Protein AF-A0A0G9HEI6-F1 (afdb_monomer)

Nearest PDB structures (foldseek):
  4hqa-assembly1_A  TM=7.075E-01  e=3.453E-04  Homo sapiens
  5dkl-assembly1_A  TM=7.043E-01  e=6.376E-03  Phaeodactylum tricornutum
  3ulf-assembly4_C  TM=7.714E-01  e=9.670E-03  Vaucheria frigida
  3luq-assembly1_B  TM=5.933E-01  e=3.517E-03  Geobacter sulfurreducens PCA
  1p97-assembly1_A  TM=5.521E-01  e=1.177E-01  Homo sapiens

Radius of gyration: 14.61 Å; Cα contacts (8 Å, |Δi|>4): 247; chains: 1; bounding box: 34×30×51 Å

Structure (mmCIF, N/CA/C/O backbone):
data_AF-A0A0G9HEI6-F1
#
_entry.id   AF-A0A0G9HEI6-F1
#
loop_
_atom_site.group_PDB
_atom_site.id
_atom_site.type_symbol
_atom_site.label_atom_id
_atom_site.label_alt_id
_atom_site.label_comp_id
_atom_site.label_asym_id
_atom_site.label_entity_id
_atom_site.label_seq_id
_atom_site.pdbx_PDB_ins_code
_atom_site.Cartn_x
_atom_site.Cartn_y
_atom_site.Cartn_z
_atom_site.occupancy
_atom_site.B_iso_or_equiv
_atom_site.auth_seq_id
_atom_site.auth_comp_id
_atom_site.auth_asym_id
_atom_site.auth_atom_id
_atom_site.pdbx_PDB_model_num
ATOM 1 N N . MET A 1 1 ? 3.758 5.191 -4.081 1.00 93.81 1 MET A N 1
ATOM 2 C CA . MET A 1 1 ? 4.437 4.494 -5.193 1.00 93.81 1 MET A CA 1
ATOM 3 C C . MET A 1 1 ? 5.784 4.012 -4.701 1.00 93.81 1 MET A C 1
ATOM 5 O O . MET A 1 1 ? 6.454 4.741 -3.970 1.00 93.81 1 MET A O 1
ATOM 9 N N . ALA A 1 2 ? 6.165 2.811 -5.111 1.00 96.75 2 ALA A N 1
ATOM 10 C CA . ALA A 1 2 ? 7.458 2.222 -4.812 1.00 96.75 2 ALA A CA 1
ATOM 11 C C . ALA A 1 2 ? 8.112 1.651 -6.078 1.00 96.75 2 ALA A C 1
ATOM 13 O O . ALA A 1 2 ? 7.426 1.401 -7.073 1.00 96.75 2 ALA A O 1
ATOM 14 N N . ASP A 1 3 ? 9.436 1.517 -6.042 1.00 97.25 3 ASP A N 1
ATOM 15 C CA . ASP A 1 3 ? 10.227 0.898 -7.107 1.00 97.25 3 ASP A CA 1
ATOM 16 C C . ASP A 1 3 ? 10.135 -0.639 -7.081 1.00 97.25 3 ASP A C 1
ATOM 18 O O . ASP A 1 3 ? 9.371 -1.227 -6.309 1.00 97.25 3 ASP A O 1
ATOM 22 N N . ILE A 1 4 ? 10.889 -1.294 -7.967 1.00 96.50 4 ILE A N 1
ATOM 23 C CA . ILE A 1 4 ? 10.888 -2.753 -8.123 1.00 96.50 4 ILE A CA 1
ATOM 24 C C . ILE A 1 4 ? 11.437 -3.502 -6.901 1.00 96.50 4 ILE A C 1
ATOM 26 O O . ILE A 1 4 ? 11.056 -4.646 -6.675 1.00 96.50 4 ILE A O 1
ATOM 30 N N . ASP A 1 5 ? 12.274 -2.855 -6.091 1.00 95.44 5 ASP A N 1
ATOM 31 C CA . ASP A 1 5 ? 12.797 -3.404 -4.838 1.00 95.44 5 ASP A CA 1
ATOM 32 C C . ASP A 1 5 ? 11.834 -3.151 -3.663 1.00 95.44 5 ASP A C 1
ATOM 34 O O . ASP A 1 5 ? 12.127 -3.479 -2.511 1.00 95.44 5 ASP A O 1
ATOM 38 N N . GLY A 1 6 ? 10.671 -2.549 -3.930 1.00 94.50 6 GLY A N 1
ATOM 39 C CA . GLY A 1 6 ? 9.683 -2.236 -2.910 1.00 94.50 6 GLY A CA 1
ATOM 40 C C . GLY A 1 6 ? 10.038 -1.009 -2.077 1.00 94.50 6 GLY A C 1
ATOM 41 O O . GLY A 1 6 ? 9.480 -0.834 -0.993 1.00 94.50 6 GLY A O 1
ATOM 42 N N . ARG A 1 7 ? 10.945 -0.140 -2.537 1.00 95.75 7 ARG A N 1
ATOM 43 C CA . ARG A 1 7 ? 11.275 1.092 -1.813 1.00 95.75 7 ARG A CA 1
ATOM 44 C C . ARG A 1 7 ? 10.336 2.211 -2.204 1.00 95.75 7 ARG A C 1
ATOM 46 O O . ARG A 1 7 ? 10.150 2.493 -3.386 1.00 95.75 7 ARG A O 1
ATOM 53 N N . ILE A 1 8 ? 9.760 2.893 -1.217 1.00 94.88 8 ILE A N 1
ATOM 54 C CA . ILE A 1 8 ? 8.883 4.037 -1.483 1.00 94.88 8 ILE A CA 1
ATOM 55 C C . ILE A 1 8 ? 9.701 5.153 -2.136 1.00 94.88 8 ILE A C 1
ATOM 57 O O . ILE A 1 8 ? 10.557 5.753 -1.493 1.00 94.88 8 ILE A O 1
ATOM 61 N N . VAL A 1 9 ? 9.403 5.468 -3.394 1.00 96.25 9 VAL A N 1
ATOM 62 C CA . VAL A 1 9 ? 10.054 6.561 -4.138 1.00 96.25 9 VAL A CA 1
ATOM 63 C C . VAL A 1 9 ? 9.197 7.820 -4.195 1.00 96.25 9 VAL A C 1
ATOM 65 O O . VAL A 1 9 ? 9.709 8.911 -4.426 1.00 96.25 9 VAL A O 1
ATOM 68 N N . PHE A 1 10 ? 7.887 7.687 -3.973 1.00 94.25 10 PHE A N 1
ATOM 69 C CA . PHE A 1 10 ? 6.966 8.814 -4.031 1.00 94.25 10 PHE A CA 1
ATOM 70 C C . PHE A 1 10 ? 5.720 8.592 -3.174 1.00 94.25 10 PHE A C 1
ATOM 72 O O . PHE A 1 10 ? 5.069 7.542 -3.239 1.00 94.25 10 PHE A O 1
ATOM 79 N N . ALA A 1 11 ? 5.340 9.636 -2.442 1.00 93.12 11 ALA A N 1
ATOM 80 C CA . ALA A 1 11 ? 4.073 9.756 -1.739 1.00 93.12 11 ALA A CA 1
ATOM 81 C C . ALA A 1 11 ? 3.573 11.198 -1.865 1.00 93.12 11 ALA A C 1
ATOM 83 O O . ALA A 1 11 ? 4.319 12.146 -1.619 1.00 93.12 11 ALA A O 1
ATOM 84 N N . ASN A 1 12 ? 2.311 11.373 -2.255 1.00 92.25 12 ASN A N 1
ATOM 85 C CA . ASN A 1 12 ? 1.710 12.700 -2.327 1.00 92.25 12 ASN A CA 1
ATOM 86 C C . ASN A 1 12 ? 1.325 13.214 -0.924 1.00 92.25 12 ASN A C 1
ATOM 88 O O . ASN A 1 12 ? 1.336 12.481 0.068 1.00 92.25 12 ASN A O 1
ATOM 92 N N . ALA A 1 13 ? 0.946 14.493 -0.837 1.00 89.94 13 ALA A N 1
ATOM 93 C CA . ALA A 1 13 ? 0.534 15.108 0.426 1.00 89.94 13 ALA A CA 1
ATOM 94 C C . ALA A 1 13 ? -0.655 14.380 1.079 1.00 89.94 13 ALA A C 1
ATOM 96 O O . ALA A 1 13 ? -0.697 14.230 2.298 1.00 89.94 13 ALA A O 1
ATOM 97 N N . ARG A 1 14 ? -1.600 13.872 0.274 1.00 89.31 14 ARG A N 1
ATOM 98 C CA . ARG A 1 14 ? -2.776 13.159 0.785 1.00 89.31 14 ARG A CA 1
ATOM 99 C C . ARG A 1 14 ? -2.400 11.845 1.469 1.00 89.31 14 ARG A C 1
ATOM 101 O O . ARG A 1 14 ? -2.901 11.589 2.556 1.00 89.31 14 ARG A O 1
ATOM 108 N N . ALA A 1 15 ? -1.491 11.061 0.892 1.00 88.06 15 ALA A N 1
ATOM 109 C CA . ALA A 1 15 ? -1.008 9.822 1.496 1.00 88.06 15 ALA A CA 1
ATOM 110 C C . ALA A 1 15 ? -0.345 10.074 2.857 1.00 88.06 15 ALA A C 1
ATOM 112 O O . ALA A 1 15 ? -0.602 9.336 3.801 1.00 88.06 15 ALA A O 1
ATOM 113 N N . ASN A 1 16 ? 0.433 11.154 2.996 1.00 86.31 16 ASN A N 1
ATOM 114 C CA . ASN A 1 16 ? 1.018 11.534 4.287 1.00 86.31 16 ASN A CA 1
ATOM 115 C C . ASN A 1 16 ? -0.043 11.855 5.342 1.00 86.31 16 ASN A C 1
ATOM 117 O O . ASN A 1 16 ? 0.064 11.394 6.472 1.00 86.31 16 ASN A O 1
ATOM 121 N N . VAL A 1 17 ? -1.095 12.589 4.970 1.00 85.44 17 VAL A N 1
ATOM 122 C CA . VAL A 1 17 ? -2.212 12.869 5.882 1.00 85.44 17 VAL A CA 1
ATOM 123 C C . VAL A 1 17 ? -2.910 11.570 6.289 1.00 85.44 17 VAL A C 1
ATOM 125 O O . VAL A 1 17 ? -3.172 11.361 7.471 1.00 85.44 17 VAL A O 1
ATOM 128 N N . LEU A 1 18 ? -3.188 10.672 5.338 1.00 84.75 18 LEU A N 1
ATOM 129 C CA . LEU A 1 18 ? -3.917 9.423 5.590 1.00 84.75 18 LEU A CA 1
ATOM 130 C C . LEU A 1 18 ? -3.115 8.389 6.387 1.00 84.75 18 LEU A C 1
ATOM 132 O O . LEU A 1 18 ? -3.689 7.706 7.224 1.00 84.75 18 LEU A O 1
ATOM 136 N 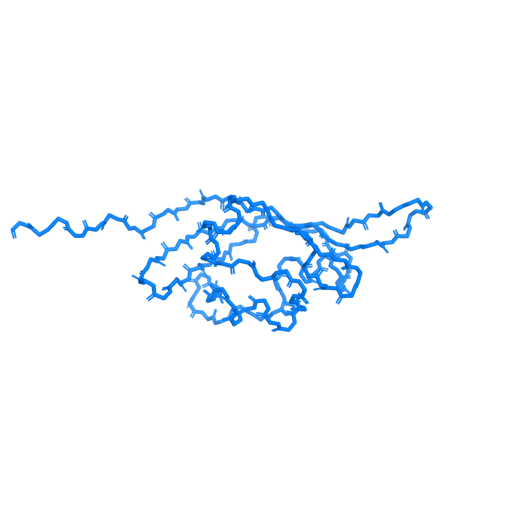N . LEU A 1 19 ? -1.805 8.312 6.174 1.00 83.56 19 LEU A N 1
ATOM 137 C CA . LEU A 1 19 ? -0.927 7.315 6.793 1.00 83.56 19 LEU A CA 1
ATOM 138 C C . LEU A 1 19 ? -0.093 7.884 7.957 1.00 83.56 19 LEU A C 1
ATOM 140 O O . LEU A 1 19 ? 0.786 7.206 8.487 1.00 83.56 19 LEU A O 1
ATOM 144 N N . GLY A 1 20 ? -0.331 9.145 8.337 1.00 79.19 20 GLY A N 1
ATOM 145 C CA . GLY A 1 20 ? 0.357 9.863 9.416 1.00 79.19 20 GLY A CA 1
ATOM 146 C C . GLY A 1 20 ? 1.745 10.386 9.033 1.00 79.19 20 GLY A C 1
ATOM 147 O O . GLY A 1 20 ? 2.071 11.530 9.335 1.00 79.19 20 GLY A O 1
ATOM 148 N N . CYS A 1 21 ? 2.561 9.576 8.357 1.00 78.81 21 CYS A N 1
ATOM 149 C CA . CYS A 1 21 ? 3.851 9.976 7.791 1.00 78.81 21 CYS A CA 1
ATOM 150 C C . CYS A 1 21 ? 4.389 8.863 6.889 1.00 78.81 21 CYS A C 1
ATOM 152 O O . CYS A 1 21 ? 4.641 7.763 7.375 1.00 78.81 21 CYS A O 1
ATOM 154 N N . VAL A 1 22 ? 4.609 9.137 5.600 1.00 85.06 22 VAL A N 1
ATO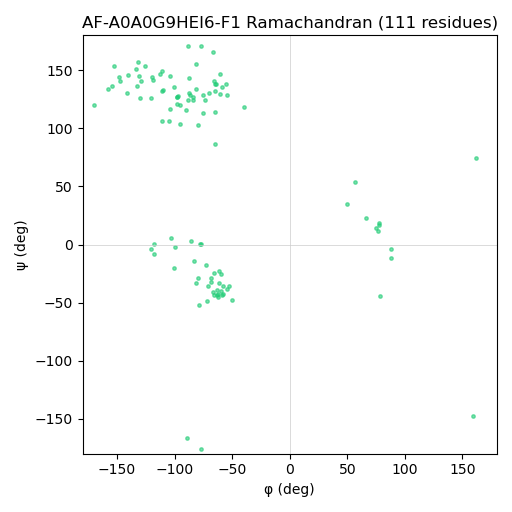M 155 C CA . VAL A 1 22 ? 5.243 8.200 4.664 1.00 85.06 22 VAL A CA 1
ATOM 156 C C . VAL A 1 22 ? 6.734 8.483 4.560 1.00 85.06 22 VAL A C 1
ATOM 158 O O . VAL A 1 22 ? 7.152 9.561 4.141 1.00 85.06 22 VAL A O 1
ATOM 161 N N . ARG A 1 23 ? 7.553 7.489 4.910 1.00 87.38 23 ARG A N 1
ATOM 162 C CA . ARG A 1 23 ? 9.011 7.584 4.812 1.00 87.38 23 ARG A CA 1
ATOM 163 C C . ARG A 1 23 ? 9.481 7.109 3.439 1.00 87.38 23 ARG A C 1
ATOM 165 O O . ARG A 1 23 ? 9.332 5.945 3.081 1.00 87.38 23 ARG A O 1
ATOM 172 N N . ILE A 1 24 ? 10.064 8.032 2.680 1.00 92.06 24 ILE A N 1
ATOM 173 C CA . ILE A 1 24 ? 10.721 7.732 1.405 1.00 92.06 24 ILE A CA 1
ATOM 174 C C . ILE A 1 24 ? 11.947 6.846 1.663 1.00 92.06 24 ILE A C 1
ATOM 176 O O . ILE A 1 24 ? 12.690 7.069 2.618 1.00 92.06 24 ILE A O 1
ATOM 180 N N . GLY A 1 25 ? 12.144 5.840 0.814 1.00 90.94 25 GLY A N 1
ATOM 181 C CA . GLY A 1 25 ? 13.219 4.853 0.906 1.00 90.94 25 GLY A CA 1
ATOM 182 C C . GLY A 1 25 ? 12.897 3.621 1.756 1.00 90.94 25 GLY A C 1
ATOM 183 O O . GLY A 1 25 ? 13.644 2.649 1.676 1.00 90.94 25 GLY A O 1
ATOM 184 N N . SER A 1 26 ? 11.799 3.625 2.520 1.00 88.69 26 SER A N 1
ATOM 185 C CA . SER A 1 26 ? 11.366 2.454 3.292 1.00 88.69 26 SER A CA 1
ATOM 186 C C . SER A 1 26 ? 10.986 1.287 2.388 1.00 88.69 26 SER A C 1
ATOM 188 O O . SER A 1 26 ? 10.328 1.494 1.363 1.00 88.69 26 SER A O 1
ATOM 190 N N . GLY A 1 27 ? 11.394 0.079 2.780 1.00 90.75 27 GLY A N 1
ATOM 191 C CA . GLY A 1 27 ? 11.108 -1.158 2.058 1.00 90.75 27 GLY A CA 1
ATOM 192 C C . GLY A 1 27 ? 9.790 -1.798 2.483 1.00 90.75 27 GLY A C 1
ATOM 193 O O . GLY A 1 27 ? 9.186 -1.402 3.481 1.00 90.75 27 GLY A O 1
ATOM 194 N N . VAL A 1 28 ? 9.368 -2.823 1.738 1.00 87.62 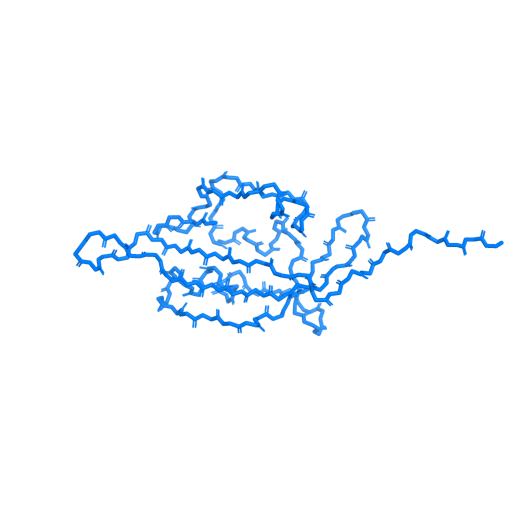28 VAL A N 1
ATOM 195 C CA . VAL A 1 28 ? 8.120 -3.565 1.991 1.00 87.62 28 VAL A CA 1
ATOM 196 C C . VAL A 1 28 ? 8.000 -4.072 3.424 1.00 87.62 28 VAL A C 1
ATOM 198 O O . VAL A 1 28 ? 6.904 -4.041 3.96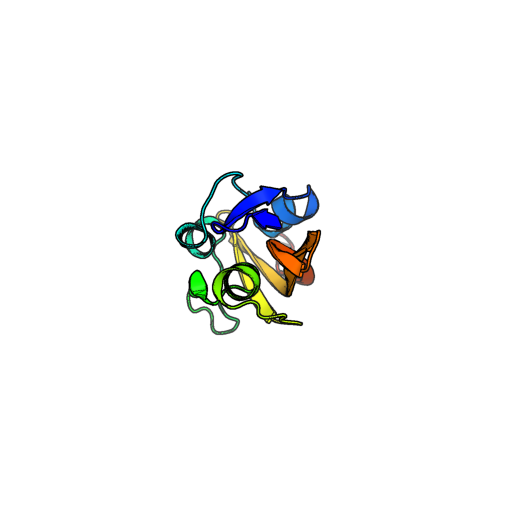4 1.00 87.62 28 VAL A O 1
ATOM 201 N N . GLU A 1 29 ? 9.090 -4.490 4.068 1.00 85.06 29 GLU A N 1
ATOM 202 C CA . GLU A 1 29 ? 9.066 -5.026 5.437 1.00 85.06 29 GLU A CA 1
ATOM 203 C C . GLU A 1 29 ? 8.558 -3.998 6.465 1.00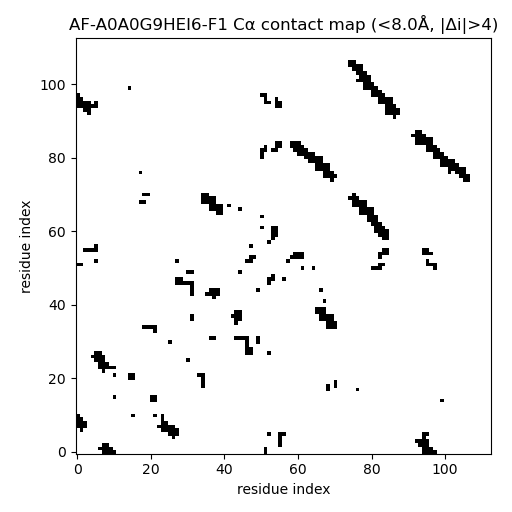 85.06 29 GLU A C 1
ATOM 205 O O . GLU A 1 29 ? 7.828 -4.356 7.392 1.00 85.06 29 GLU A O 1
ATOM 210 N N . ASP A 1 30 ? 8.842 -2.712 6.244 1.00 83.06 30 ASP A N 1
ATOM 211 C CA . ASP A 1 30 ? 8.515 -1.624 7.167 1.00 83.06 30 ASP A CA 1
ATOM 212 C C . ASP A 1 30 ? 7.071 -1.108 7.042 1.00 83.06 30 ASP A C 1
ATOM 214 O O . ASP A 1 30 ? 6.594 -0.388 7.923 1.00 83.06 30 ASP A O 1
ATOM 218 N N . TYR A 1 31 ? 6.354 -1.455 5.966 1.00 81.75 31 TYR A N 1
ATOM 219 C CA . TYR A 1 31 ? 5.075 -0.821 5.621 1.00 81.75 31 TYR A CA 1
ATOM 220 C C . TYR A 1 31 ? 4.011 -0.936 6.725 1.00 81.75 31 TYR A C 1
ATOM 222 O O . TYR A 1 31 ? 3.312 0.038 7.005 1.00 81.75 31 TYR A O 1
ATOM 230 N N . SER A 1 32 ? 3.880 -2.103 7.364 1.00 72.88 32 SER A N 1
ATOM 231 C CA . SER A 1 32 ? 2.857 -2.334 8.394 1.00 72.88 32 SER A CA 1
ATOM 232 C C . SER A 1 32 ? 3.157 -1.592 9.701 1.00 72.88 32 SER A C 1
ATOM 234 O O . SER A 1 32 ? 2.311 -0.861 10.224 1.00 72.88 32 SER A O 1
ATOM 236 N N . CYS A 1 33 ? 4.392 -1.718 10.195 1.00 64.38 33 CYS A N 1
ATOM 237 C CA . CYS A 1 33 ? 4.823 -1.115 11.456 1.00 64.38 33 CYS A CA 1
ATOM 238 C C . CYS A 1 33 ? 4.889 0.413 11.387 1.00 64.38 33 CYS A C 1
ATOM 240 O O . CYS A 1 33 ? 4.628 1.080 12.384 1.00 64.38 33 CYS A O 1
ATOM 242 N N . MET A 1 34 ? 5.216 0.980 10.222 1.00 65.25 34 MET A N 1
ATOM 243 C CA . MET A 1 34 ? 5.327 2.430 10.063 1.00 65.25 34 MET A CA 1
ATOM 244 C C . MET A 1 34 ? 3.994 3.173 10.164 1.00 65.25 34 MET A C 1
ATOM 246 O O . MET A 1 34 ? 3.990 4.339 10.557 1.00 65.25 34 MET A O 1
ATOM 250 N N . HIS A 1 35 ? 2.884 2.533 9.795 1.00 61.62 35 HIS A N 1
ATOM 251 C CA . HIS A 1 35 ? 1.598 3.219 9.637 1.00 61.62 35 HIS A CA 1
ATOM 252 C C . HIS A 1 35 ? 0.506 2.720 10.584 1.00 61.62 35 HIS A C 1
ATOM 254 O O . HIS A 1 35 ? -0.611 3.225 10.518 1.00 61.62 35 HIS A O 1
ATOM 260 N N . GLY A 1 36 ? 0.801 1.745 11.451 1.00 80.31 36 GLY A N 1
ATOM 261 C CA . GLY A 1 36 ? -0.217 1.140 12.308 1.00 80.31 36 GLY A CA 1
ATOM 262 C C . GLY A 1 36 ? -1.362 0.583 11.465 1.00 80.31 36 GLY A C 1
ATOM 263 O O . GLY A 1 36 ? -2.507 0.992 11.648 1.00 80.31 36 GLY A O 1
ATOM 264 N N . LEU A 1 37 ? -1.031 -0.274 10.493 1.00 84.81 37 LEU A N 1
ATOM 265 C CA . LEU A 1 37 ? -1.998 -0.855 9.561 1.00 84.81 37 LEU A CA 1
ATOM 266 C C . LEU A 1 37 ? -2.583 -2.133 10.143 1.00 84.81 37 LEU A C 1
ATOM 268 O O . LEU A 1 37 ? -1.860 -3.082 10.455 1.00 84.81 37 LEU A O 1
ATOM 272 N N . PHE A 1 38 ? -3.902 -2.170 10.235 1.00 87.50 38 PHE A N 1
ATOM 273 C CA . PHE A 1 38 ? -4.652 -3.299 10.753 1.00 87.50 38 PHE A CA 1
ATOM 274 C C . PHE A 1 38 ? -5.702 -3.749 9.738 1.00 87.50 38 PHE A C 1
ATOM 276 O O . PHE A 1 38 ? -6.171 -2.977 8.901 1.00 87.50 38 PHE A O 1
ATOM 283 N N . THR A 1 39 ? -6.066 -5.023 9.801 1.00 86.94 39 THR A N 1
ATOM 284 C CA . THR A 1 39 ? -7.276 -5.535 9.157 1.00 86.94 39 THR A CA 1
ATOM 285 C C . THR A 1 39 ? -8.515 -4.945 9.841 1.00 86.94 39 THR A C 1
ATOM 287 O O . THR A 1 39 ? -8.422 -4.438 10.959 1.00 86.94 39 THR A O 1
ATOM 290 N N . GLU A 1 40 ? -9.693 -5.063 9.224 1.00 82.38 40 GLU A N 1
ATOM 291 C CA . GLU A 1 40 ? -10.963 -4.637 9.848 1.00 82.38 40 GLU A CA 1
ATOM 292 C C . GLU A 1 40 ? -11.265 -5.381 11.168 1.00 82.38 40 GLU A C 1
ATOM 294 O O . GLU A 1 40 ? -11.913 -4.835 12.054 1.00 82.38 40 GLU A O 1
ATOM 299 N N . ASP A 1 41 ? -10.730 -6.595 11.349 1.00 84.69 41 ASP A N 1
ATOM 300 C CA . ASP A 1 41 ? -10.798 -7.337 12.621 1.00 84.69 41 ASP A CA 1
ATOM 301 C C . ASP A 1 41 ? -9.799 -6.829 13.685 1.00 84.69 41 ASP A C 1
ATOM 303 O O . ASP A 1 41 ? -9.678 -7.413 14.763 1.00 84.69 41 ASP A O 1
ATOM 307 N N . GLY A 1 42 ? -9.005 -5.799 13.381 1.00 83.94 42 GLY A N 1
ATOM 308 C CA . GLY A 1 42 ? -8.022 -5.219 14.296 1.00 83.94 42 GLY A CA 1
ATOM 309 C C . GLY A 1 42 ? -6.723 -6.015 14.450 1.00 83.94 42 GLY A C 1
ATOM 310 O O . GLY A 1 42 ? -5.980 -5.779 15.405 1.00 83.94 42 GLY A O 1
ATOM 311 N N . ARG A 1 43 ? -6.419 -6.949 13.538 1.00 87.31 43 ARG A N 1
ATOM 312 C CA . ARG A 1 43 ? -5.137 -7.679 13.514 1.00 87.31 43 ARG A CA 1
ATOM 313 C C . ARG A 1 43 ? -4.099 -6.895 12.709 1.00 87.31 43 ARG A C 1
ATOM 315 O O . ARG A 1 43 ? -4.484 -6.314 11.701 1.00 87.31 43 ARG A O 1
ATOM 322 N N . PRO A 1 44 ? -2.807 -6.872 13.090 1.00 86.94 44 PRO A N 1
ATOM 323 C CA . PRO A 1 44 ? -1.778 -6.232 12.274 1.00 86.94 44 PRO A CA 1
ATOM 324 C C . PRO A 1 44 ? -1.799 -6.791 10.852 1.00 86.94 44 PRO A C 1
ATOM 326 O O . PRO A 1 44 ? -1.782 -8.009 10.661 1.00 86.94 44 PRO A O 1
ATOM 329 N N . TYR A 1 45 ? -1.858 -5.908 9.860 1.00 87.12 45 TYR A N 1
ATOM 330 C CA . TYR A 1 45 ? -1.872 -6.321 8.464 1.00 87.12 45 TYR A CA 1
ATOM 331 C C . TYR A 1 45 ? -0.461 -6.796 8.086 1.00 87.12 45 TYR A C 1
ATOM 333 O O . TYR A 1 45 ? 0.486 -6.027 8.265 1.00 87.12 45 TYR A O 1
ATOM 341 N N . PRO A 1 46 ? -0.255 -8.024 7.581 1.00 88.94 46 PRO A N 1
ATOM 342 C CA . PRO A 1 46 ? 1.082 -8.478 7.214 1.00 88.94 46 PRO A CA 1
ATOM 343 C C . PRO A 1 46 ? 1.673 -7.582 6.124 1.00 88.94 46 PRO A C 1
ATOM 345 O O . PRO A 1 46 ? 1.034 -7.364 5.095 1.00 88.94 46 PRO A O 1
ATOM 348 N N . SER A 1 47 ? 2.900 -7.087 6.318 1.00 88.00 47 SER A N 1
ATOM 349 C CA . SER A 1 47 ? 3.521 -6.152 5.372 1.00 88.00 47 SER A CA 1
ATOM 350 C C . SER A 1 47 ? 3.559 -6.697 3.938 1.00 88.00 47 SER A C 1
ATOM 352 O O . SER A 1 47 ? 3.308 -5.958 2.990 1.00 88.00 47 SER A O 1
ATOM 354 N N . SER A 1 48 ? 3.804 -7.999 3.766 1.00 89.69 48 SER A N 1
ATOM 355 C CA . SER A 1 48 ? 3.836 -8.675 2.459 1.00 89.69 48 SER A CA 1
ATOM 356 C C . SER A 1 48 ? 2.460 -8.863 1.806 1.00 89.69 48 SER A C 1
ATOM 358 O O . SER A 1 48 ? 2.406 -9.100 0.601 1.00 89.69 48 SER A O 1
ATOM 360 N N . ASP A 1 49 ? 1.370 -8.760 2.571 1.00 91.75 49 ASP A N 1
ATOM 361 C CA . ASP A 1 49 ? -0.009 -8.852 2.066 1.00 91.75 49 ASP A CA 1
ATOM 362 C C . ASP A 1 49 ? -0.668 -7.482 1.877 1.00 91.75 49 ASP A C 1
ATOM 364 O O . ASP A 1 49 ? -1.797 -7.404 1.384 1.00 91.75 49 ASP A O 1
ATOM 368 N N . LEU A 1 50 ? 0.027 -6.393 2.217 1.00 93.38 50 LEU A N 1
ATOM 369 C CA . LEU A 1 50 ? -0.449 -5.056 1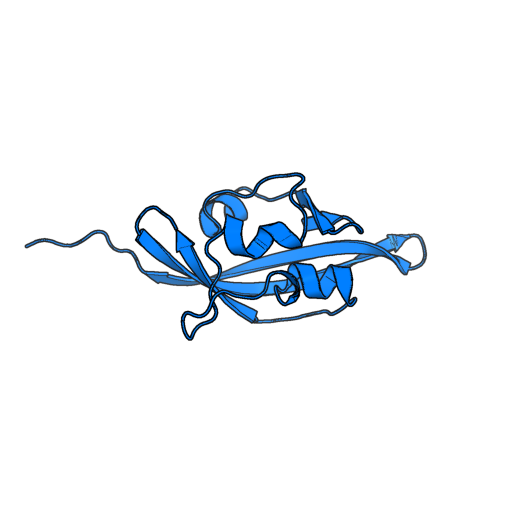.894 1.00 93.38 50 LEU A CA 1
ATOM 370 C C . LEU A 1 50 ? -0.580 -4.882 0.373 1.00 93.38 50 LEU A C 1
ATOM 372 O O . LEU A 1 50 ? 0.245 -5.414 -0.377 1.00 93.38 50 LEU A O 1
ATOM 376 N N . PRO A 1 51 ? -1.561 -4.094 -0.099 1.00 95.62 51 PRO A N 1
ATOM 377 C CA . PRO A 1 51 ? -1.833 -3.921 -1.526 1.00 95.62 51 PRO A CA 1
ATOM 378 C C . PRO A 1 51 ? -0.602 -3.568 -2.365 1.00 95.62 51 PRO A C 1
ATOM 380 O O . PRO A 1 51 ? -0.321 -4.228 -3.364 1.00 95.62 51 PRO A O 1
ATOM 383 N N . LEU A 1 52 ? 0.192 -2.589 -1.918 1.00 95.62 52 LEU A N 1
ATOM 384 C CA . LEU A 1 52 ? 1.406 -2.178 -2.627 1.00 95.62 52 LEU A CA 1
ATOM 385 C C . LEU A 1 52 ? 2.447 -3.305 -2.701 1.00 95.62 52 LEU A C 1
ATOM 387 O O . LEU A 1 52 ? 3.085 -3.492 -3.734 1.00 95.62 52 LEU A O 1
ATOM 391 N N . SER A 1 53 ? 2.595 -4.080 -1.626 1.00 95.62 53 SER A N 1
ATOM 392 C CA . SER A 1 53 ? 3.508 -5.223 -1.583 1.00 95.62 53 SER A CA 1
ATOM 393 C C . SER A 1 53 ? 3.056 -6.331 -2.527 1.00 95.62 53 SER A C 1
ATOM 395 O O . SER A 1 53 ? 3.884 -6.901 -3.228 1.00 95.62 53 SER A O 1
ATOM 397 N N . ARG A 1 54 ? 1.750 -6.612 -2.607 1.00 96.81 54 ARG A N 1
ATOM 398 C CA . ARG A 1 54 ? 1.196 -7.607 -3.539 1.00 96.81 54 ARG A CA 1
ATOM 399 C C . ARG A 1 54 ? 1.425 -7.202 -4.995 1.00 96.81 54 ARG A C 1
ATOM 401 O O . ARG A 1 54 ? 1.891 -8.024 -5.784 1.00 96.81 54 ARG A O 1
ATOM 408 N N . ALA A 1 55 ? 1.212 -5.930 -5.324 1.00 97.56 55 ALA A N 1
ATOM 409 C CA . ALA A 1 55 ? 1.513 -5.397 -6.650 1.00 97.56 55 ALA A CA 1
ATOM 410 C C . ALA A 1 55 ? 2.989 -5.570 -7.031 1.00 97.56 55 ALA A C 1
ATOM 412 O O . AL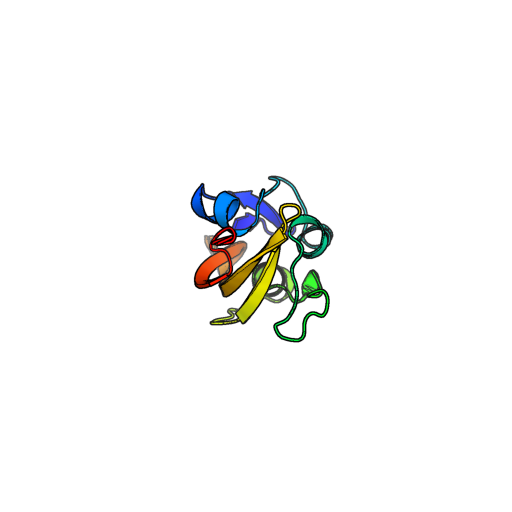A A 1 55 ? 3.302 -5.988 -8.143 1.00 97.56 55 ALA A O 1
ATOM 413 N N . ILE A 1 56 ? 3.908 -5.306 -6.103 1.00 96.75 56 ILE A N 1
ATOM 414 C CA . ILE A 1 56 ? 5.348 -5.350 -6.387 1.00 96.75 56 ILE A CA 1
ATOM 415 C C . ILE A 1 56 ? 5.878 -6.783 -6.398 1.00 96.75 56 ILE A C 1
ATOM 417 O O . ILE A 1 56 ? 6.501 -7.197 -7.369 1.00 96.75 56 ILE A O 1
ATOM 421 N N . LEU A 1 57 ? 5.608 -7.550 -5.342 1.00 95.25 57 LEU A N 1
ATOM 422 C CA . LEU A 1 57 ? 6.197 -8.872 -5.120 1.00 95.25 57 LEU A CA 1
ATOM 423 C C . LEU A 1 57 ? 5.525 -9.974 -5.941 1.00 95.25 57 LEU A C 1
ATOM 425 O O . LEU A 1 57 ? 6.161 -10.980 -6.247 1.00 95.25 57 LEU A O 1
ATOM 429 N N . ARG A 1 58 ? 4.232 -9.818 -6.250 1.00 95.88 58 ARG A N 1
ATOM 430 C CA . ARG A 1 58 ? 3.417 -10.858 -6.899 1.00 95.88 58 ARG A CA 1
ATOM 431 C C . ARG A 1 58 ? 2.885 -10.436 -8.267 1.00 95.88 58 ARG A C 1
ATOM 433 O O . ARG A 1 58 ? 2.317 -11.268 -8.966 1.00 95.88 58 ARG A O 1
ATOM 440 N N . GLY A 1 59 ? 3.059 -9.170 -8.657 1.00 96.06 59 GLY A N 1
ATOM 441 C CA . GLY A 1 59 ? 2.473 -8.639 -9.889 1.00 96.06 59 GLY A CA 1
ATOM 442 C C . GLY A 1 59 ? 0.943 -8.581 -9.840 1.00 96.06 59 GLY A C 1
ATOM 443 O O . GLY A 1 59 ? 0.294 -8.618 -10.881 1.00 96.06 59 GLY A O 1
ATOM 444 N N . GLU A 1 60 ? 0.355 -8.543 -8.641 1.00 97.81 60 GLU A N 1
ATOM 445 C CA . GLU A 1 60 ? -1.096 -8.575 -8.463 1.00 97.81 60 GLU A CA 1
ATOM 446 C C . GLU A 1 60 ? -1.701 -7.174 -8.547 1.00 97.81 60 GLU A C 1
ATOM 448 O O . GLU A 1 60 ? -1.315 -6.268 -7.811 1.00 97.81 60 GLU A O 1
ATOM 453 N N . THR A 1 61 ? -2.724 -7.026 -9.381 1.00 97.62 61 THR A N 1
ATOM 454 C CA . THR A 1 61 ? -3.653 -5.902 -9.291 1.00 97.62 61 THR A CA 1
ATOM 455 C C . THR A 1 61 ? -4.728 -6.231 -8.260 1.00 97.62 61 THR A C 1
ATOM 457 O O . THR A 1 61 ? -5.366 -7.285 -8.328 1.00 97.62 61 THR A O 1
ATOM 460 N N . VAL A 1 62 ? -4.921 -5.341 -7.292 1.00 96.62 62 VAL A N 1
ATOM 461 C CA . VAL A 1 62 ? -5.876 -5.509 -6.193 1.00 96.62 62 VAL A CA 1
ATOM 462 C C . VAL A 1 62 ? -6.733 -4.261 -6.049 1.00 96.62 62 VAL A C 1
ATOM 464 O O . VAL A 1 62 ? -6.242 -3.148 -6.233 1.00 96.62 62 VAL A O 1
ATOM 467 N N . PHE A 1 63 ? -7.999 -4.461 -5.691 1.00 95.44 63 PHE A N 1
ATOM 468 C CA . PHE A 1 63 ? -8.987 -3.395 -5.558 1.00 95.44 63 PHE A CA 1
ATOM 469 C C . PHE A 1 63 ? -9.767 -3.529 -4.257 1.00 95.44 63 PHE A C 1
ATOM 471 O O . PHE A 1 63 ? -9.968 -4.645 -3.770 1.00 95.44 63 PHE A O 1
ATOM 478 N N . ASP A 1 64 ? -10.224 -2.394 -3.739 1.00 93.62 64 ASP A N 1
ATOM 479 C CA . ASP A 1 64 ? -11.063 -2.262 -2.546 1.00 93.62 64 ASP A CA 1
ATOM 480 C C . ASP A 1 64 ? -10.539 -3.022 -1.316 1.00 93.62 64 ASP A C 1
ATOM 482 O O . ASP A 1 64 ? -11.299 -3.564 -0.510 1.00 93.62 64 ASP A O 1
ATOM 486 N N . VAL A 1 65 ? -9.214 -3.096 -1.149 1.00 93.44 65 VAL A N 1
ATOM 487 C CA . VAL A 1 65 ? -8.642 -3.740 0.036 1.00 93.44 65 VAL A CA 1
ATOM 488 C C . VAL A 1 65 ? -8.802 -2.800 1.218 1.00 93.44 65 VAL A C 1
ATOM 490 O O . VAL A 1 65 ? -8.181 -1.738 1.281 1.00 93.44 65 VAL A O 1
ATOM 493 N N . ARG A 1 66 ? -9.632 -3.211 2.173 1.00 91.94 66 ARG A N 1
ATOM 494 C CA . ARG A 1 66 ? -9.927 -2.421 3.363 1.00 91.94 66 ARG A CA 1
ATOM 495 C C . ARG A 1 66 ? -8.859 -2.571 4.422 1.00 91.94 66 ARG A C 1
ATOM 497 O O . ARG A 1 66 ? -8.432 -3.677 4.755 1.00 91.94 66 ARG A O 1
ATOM 504 N N . LEU A 1 67 ? -8.459 -1.437 4.974 1.00 90.44 67 LEU A N 1
ATOM 505 C CA . LEU A 1 67 ? -7.457 -1.382 6.018 1.00 90.44 67 LEU A CA 1
ATOM 506 C C . LEU A 1 67 ? -7.719 -0.232 6.979 1.00 90.44 67 LEU A C 1
ATOM 508 O O . LEU A 1 67 ? -8.146 0.861 6.607 1.00 90.44 67 LEU A O 1
ATOM 512 N N . GLU A 1 68 ? -7.475 -0.522 8.247 1.00 90.69 68 GLU A N 1
ATOM 513 C CA . GLU A 1 68 ? -7.616 0.417 9.340 1.00 90.69 68 GLU A CA 1
ATOM 514 C C . GLU A 1 68 ? -6.247 1.007 9.671 1.00 90.69 68 GLU A C 1
ATOM 516 O O . GLU A 1 68 ? -5.275 0.286 9.899 1.00 90.69 68 GLU A O 1
ATOM 521 N N . VAL A 1 69 ? -6.172 2.334 9.700 1.00 89.81 69 VAL A N 1
ATOM 522 C CA . VAL A 1 69 ? -4.976 3.081 10.084 1.00 89.81 69 VAL A CA 1
ATOM 523 C C . VAL A 1 69 ? -5.179 3.610 11.492 1.00 89.81 69 VAL A C 1
ATOM 525 O O . VAL A 1 69 ? -6.059 4.445 11.719 1.00 89.81 69 VAL A O 1
ATOM 528 N N . ARG A 1 70 ? -4.346 3.153 12.428 1.00 88.00 70 ARG A N 1
ATOM 529 C CA . ARG A 1 70 ? -4.312 3.653 13.807 1.00 88.00 70 ARG A CA 1
ATOM 530 C C . ARG A 1 70 ? -3.087 4.534 13.993 1.00 88.00 70 ARG A C 1
ATOM 532 O O . ARG A 1 70 ? -1.961 4.043 14.066 1.00 88.00 70 ARG A O 1
ATOM 539 N N . ARG A 1 71 ? -3.308 5.845 14.071 1.00 82.50 71 ARG A N 1
ATOM 540 C CA . ARG A 1 71 ? -2.236 6.819 14.307 1.00 82.50 71 ARG A CA 1
ATOM 541 C C . ARG A 1 71 ? -1.895 6.907 15.795 1.00 82.50 71 ARG A C 1
ATOM 543 O O . ARG A 1 71 ? -2.734 6.658 16.657 1.00 82.50 71 ARG A O 1
ATOM 550 N N . TYR A 1 72 ? -0.667 7.331 16.095 1.00 79.19 72 TYR A N 1
ATOM 551 C CA . TYR A 1 72 ? -0.199 7.550 17.472 1.00 79.19 72 TYR A CA 1
ATOM 552 C C . TYR A 1 72 ? -0.985 8.629 18.233 1.00 79.19 72 TYR A C 1
ATOM 554 O O . TYR A 1 72 ? -0.995 8.612 19.459 1.00 79.19 72 TYR A O 1
ATOM 562 N N . ASP A 1 73 ? -1.648 9.546 17.525 1.00 79.88 73 ASP A N 1
ATOM 563 C CA . ASP A 1 73 ? -2.521 10.570 18.114 1.00 79.88 73 ASP A CA 1
ATOM 564 C C . ASP A 1 73 ? -3.906 10.034 18.536 1.00 79.88 73 ASP A C 1
ATOM 566 O O . ASP A 1 73 ? -4.727 10.791 19.047 1.00 79.88 73 ASP A O 1
ATOM 570 N N . GLY A 1 74 ? -4.169 8.735 18.341 1.00 81.06 74 GLY A N 1
ATOM 571 C CA . GLY A 1 74 ? -5.438 8.082 18.663 1.00 81.06 74 GLY A CA 1
ATOM 572 C C . GLY A 1 74 ? -6.477 8.129 17.539 1.00 81.06 74 GLY A C 1
ATOM 573 O O . GLY A 1 74 ? -7.532 7.509 17.669 1.00 81.06 74 GLY A O 1
ATOM 574 N N . THR A 1 75 ? -6.196 8.805 16.422 1.00 82.94 75 THR A N 1
ATOM 575 C CA . THR A 1 75 ? -7.098 8.848 15.266 1.00 82.94 75 THR A CA 1
ATOM 576 C C . THR A 1 75 ? -7.139 7.495 14.568 1.00 82.94 75 THR A C 1
ATOM 578 O O . THR A 1 75 ? -6.099 6.949 14.181 1.00 82.94 75 THR A O 1
ATOM 581 N N . VAL A 1 76 ? -8.352 7.002 14.316 1.00 86.56 76 VAL A N 1
ATOM 582 C CA . VAL A 1 76 ? -8.594 5.782 13.541 1.00 86.56 76 VAL A CA 1
ATOM 583 C C . VAL A 1 76 ? -9.255 6.152 12.220 1.00 86.56 76 VAL A C 1
ATOM 585 O O . VAL A 1 76 ? -10.199 6.943 12.173 1.00 86.56 76 VAL A O 1
ATOM 588 N N . SER A 1 77 ? -8.756 5.621 11.112 1.00 86.69 77 SER A N 1
ATOM 589 C CA . SER A 1 77 ? -9.338 5.853 9.786 1.00 86.69 77 SER A CA 1
ATOM 590 C C . SER A 1 77 ? -9.476 4.538 9.040 1.00 86.69 77 SER A C 1
ATOM 592 O O . SER A 1 77 ? -8.545 3.738 9.046 1.00 86.69 77 SER A O 1
ATOM 594 N N . LEU A 1 78 ? -10.615 4.339 8.380 1.00 90.12 78 LEU A N 1
ATOM 595 C CA . LEU A 1 78 ? -10.821 3.209 7.486 1.00 90.12 78 LEU A CA 1
ATOM 596 C C . LEU A 1 78 ? -10.569 3.668 6.053 1.00 90.12 78 LEU A C 1
ATOM 598 O O . LEU A 1 78 ? -11.218 4.603 5.567 1.00 90.12 78 LEU A O 1
ATOM 602 N N . LEU A 1 79 ? -9.615 3.014 5.405 1.00 91.62 79 LEU A N 1
ATOM 603 C CA . LEU A 1 79 ? -9.232 3.281 4.030 1.00 91.62 79 LEU A CA 1
ATOM 604 C C . LEU A 1 79 ? -9.612 2.100 3.146 1.00 91.62 79 LEU A C 1
ATOM 606 O O . LEU A 1 79 ? -9.515 0.944 3.562 1.00 91.62 79 LEU A O 1
ATOM 610 N N . SER A 1 80 ? -9.975 2.419 1.912 1.00 93.25 80 SER A N 1
ATOM 611 C CA . SER A 1 80 ? -9.984 1.474 0.805 1.00 93.25 80 SER A CA 1
ATOM 612 C C . SER A 1 80 ? -8.727 1.706 -0.027 1.00 93.25 80 SER A C 1
ATOM 614 O O . SER A 1 80 ? -8.322 2.856 -0.241 1.00 93.25 80 SER A O 1
ATOM 616 N N . VAL A 1 81 ? -8.056 0.625 -0.418 1.00 94.94 81 VAL A N 1
ATOM 617 C CA . VAL A 1 81 ? -6.782 0.694 -1.130 1.00 94.94 81 VAL A CA 1
ATOM 618 C C . VAL A 1 81 ? -6.800 -0.169 -2.370 1.00 94.94 81 VAL A C 1
ATOM 620 O O . VAL A 1 81 ? -6.990 -1.386 -2.307 1.00 94.94 81 VAL A O 1
ATOM 623 N N . ASP A 1 82 ? -6.472 0.486 -3.472 1.00 97.12 82 ASP A N 1
ATOM 624 C CA . ASP A 1 82 ? -6.195 -0.145 -4.749 1.00 97.12 82 ASP A CA 1
ATOM 625 C C . ASP A 1 82 ? -4.687 -0.148 -4.968 1.00 97.12 82 ASP A C 1
ATOM 627 O O . ASP A 1 82 ? -3.988 0.797 -4.580 1.00 97.12 82 ASP A O 1
ATOM 631 N N . ALA A 1 83 ? -4.162 -1.194 -5.596 1.00 97.94 83 ALA A N 1
ATOM 632 C CA . ALA A 1 83 ? -2.765 -1.220 -5.993 1.00 97.94 83 ALA A CA 1
ATOM 633 C C . ALA A 1 83 ? -2.548 -2.019 -7.269 1.00 97.94 83 ALA A C 1
ATOM 635 O O . ALA A 1 83 ? -3.179 -3.050 -7.493 1.00 97.94 83 ALA A O 1
ATOM 636 N N . GLU A 1 84 ? -1.610 -1.540 -8.081 1.00 98.25 84 GLU A N 1
ATOM 637 C CA . GLU A 1 84 ? -1.295 -2.119 -9.381 1.00 98.25 84 GLU A CA 1
ATOM 638 C C . GLU A 1 84 ? 0.217 -2.120 -9.637 1.00 98.25 84 GLU A C 1
ATOM 640 O O . GLU A 1 84 ? 0.926 -1.192 -9.210 1.00 98.25 84 GLU A O 1
ATOM 645 N N . PRO A 1 85 ? 0.741 -3.138 -10.344 1.00 98.06 85 PRO A N 1
ATOM 646 C CA . PRO A 1 85 ? 2.121 -3.137 -10.801 1.00 98.06 85 PRO A CA 1
ATOM 647 C C . PRO A 1 85 ? 2.340 -2.034 -11.838 1.00 98.06 85 PRO A C 1
ATOM 649 O O . PRO A 1 85 ? 1.520 -1.812 -12.728 1.00 98.06 85 PRO A O 1
ATOM 652 N N . LEU A 1 86 ? 3.488 -1.365 -11.764 1.00 97.38 86 LEU A N 1
ATOM 653 C CA . LEU A 1 86 ? 3.892 -0.383 -12.761 1.00 97.38 86 LEU A CA 1
ATOM 654 C C . LEU A 1 86 ? 4.830 -1.036 -13.774 1.00 97.38 86 LEU A C 1
ATOM 656 O O . LEU A 1 86 ? 5.856 -1.603 -13.392 1.00 97.38 86 LEU A O 1
ATOM 660 N N . TYR A 1 87 ? 4.521 -0.899 -15.061 1.00 96.25 87 TYR A N 1
ATOM 661 C CA . TYR A 1 87 ? 5.337 -1.420 -16.156 1.00 96.25 87 TYR A CA 1
ATOM 662 C C . TYR A 1 87 ? 6.007 -0.286 -16.934 1.00 96.25 87 TYR A C 1
ATOM 664 O O . TYR A 1 87 ? 5.379 0.711 -17.285 1.00 96.25 87 TYR A O 1
ATOM 672 N N . GLY A 1 88 ? 7.303 -0.442 -17.194 1.00 94.12 88 GLY A N 1
ATOM 673 C CA . GLY A 1 88 ? 8.086 0.438 -18.051 1.00 94.12 88 GLY A CA 1
ATOM 674 C C . GLY A 1 88 ? 8.059 -0.003 -19.515 1.00 94.12 88 GLY A C 1
ATOM 675 O O . GLY A 1 88 ? 7.277 -0.862 -19.931 1.00 94.12 88 GLY A O 1
ATOM 676 N N . ALA A 1 89 ? 8.964 0.568 -20.312 1.00 94.00 89 ALA A N 1
ATOM 677 C CA . ALA A 1 89 ? 9.118 0.193 -21.714 1.00 94.00 89 ALA A CA 1
ATOM 678 C C . ALA A 1 89 ? 9.377 -1.319 -21.869 1.00 94.00 89 ALA A C 1
ATOM 680 O O . ALA A 1 89 ? 10.146 -1.917 -21.114 1.00 94.00 89 ALA A O 1
ATOM 681 N N . GLY A 1 90 ? 8.727 -1.936 -22.859 1.00 92.31 90 GLY A N 1
ATOM 682 C CA . GLY A 1 90 ? 8.878 -3.365 -23.152 1.00 92.31 90 GLY A CA 1
ATOM 683 C C . GLY A 1 90 ? 8.168 -4.310 -22.176 1.00 92.31 90 GLY A C 1
ATOM 684 O O . GLY A 1 90 ? 8.475 -5.497 -22.178 1.00 92.31 90 GLY A O 1
ATOM 685 N N . GLY A 1 91 ? 7.247 -3.816 -21.338 1.00 93.44 91 GLY A N 1
ATOM 686 C CA . GLY A 1 91 ? 6.452 -4.660 -20.433 1.00 93.44 91 GLY A CA 1
ATOM 687 C C . GLY A 1 91 ? 7.210 -5.150 -19.198 1.00 93.44 91 GLY A C 1
ATOM 688 O O . GLY A 1 91 ? 6.723 -6.015 -18.475 1.00 93.44 91 GLY A O 1
ATOM 689 N N . LYS A 1 92 ? 8.402 -4.604 -18.927 1.00 95.00 92 LYS A N 1
ATOM 690 C CA . LYS A 1 92 ? 9.153 -4.912 -17.708 1.00 95.00 92 LYS A CA 1
ATOM 691 C C . LYS A 1 92 ? 8.520 -4.195 -16.520 1.00 95.00 92 LYS A C 1
ATOM 693 O O . LYS A 1 92 ? 8.347 -2.979 -16.564 1.00 95.00 92 LYS A O 1
ATOM 698 N N . GLN A 1 93 ? 8.227 -4.924 -15.448 1.00 96.94 93 GLN A N 1
ATOM 699 C CA . GLN A 1 93 ? 7.784 -4.314 -14.198 1.00 96.94 93 GLN A CA 1
ATOM 700 C C . GLN A 1 93 ? 8.909 -3.457 -13.602 1.00 96.94 93 GLN A C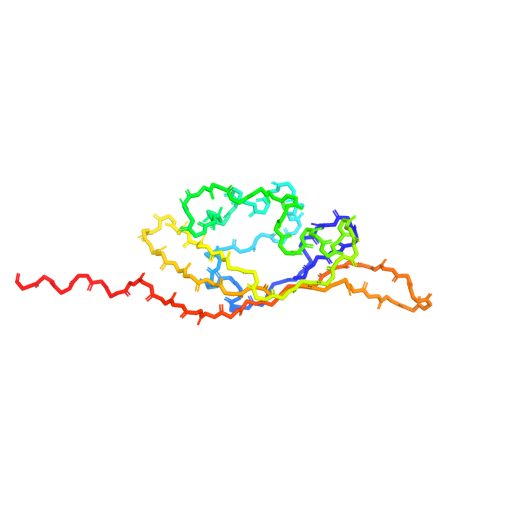 1
ATOM 702 O O . GLN A 1 93 ? 10.063 -3.884 -13.531 1.00 96.94 93 GLN A O 1
ATOM 707 N N . ILE A 1 94 ? 8.570 -2.237 -13.198 1.00 97.44 94 ILE A N 1
ATOM 708 C CA . ILE A 1 94 ? 9.496 -1.249 -12.627 1.00 97.44 94 ILE A CA 1
ATOM 709 C C . ILE A 1 94 ? 9.109 -0.823 -11.206 1.00 97.44 94 ILE A C 1
ATOM 711 O O . ILE A 1 94 ? 9.837 -0.052 -10.587 1.00 97.44 94 ILE A O 1
ATOM 715 N N . GLY A 1 95 ? 7.981 -1.313 -10.689 1.00 97.19 95 GLY A N 1
ATOM 716 C CA . GLY A 1 95 ? 7.535 -1.041 -9.329 1.00 97.19 95 GLY A CA 1
ATOM 717 C C . GLY A 1 95 ? 6.043 -1.267 -9.153 1.00 97.19 95 GLY A C 1
ATOM 718 O O . GLY A 1 95 ? 5.454 -2.124 -9.816 1.00 97.19 95 GLY A O 1
ATOM 719 N N . GLY A 1 96 ? 5.439 -0.478 -8.271 1.00 97.62 96 GLY A N 1
ATOM 720 C CA . GLY A 1 96 ? 4.011 -0.523 -7.987 1.00 97.62 96 GLY A CA 1
ATOM 721 C C . GLY A 1 96 ? 3.468 0.812 -7.496 1.00 97.62 96 GLY A C 1
ATOM 722 O O . GLY A 1 96 ? 4.173 1.644 -6.905 1.00 97.62 96 GLY A O 1
ATOM 723 N N . VAL A 1 97 ? 2.182 1.022 -7.734 1.00 97.19 97 VAL A N 1
ATOM 724 C CA . VAL A 1 97 ? 1.437 2.181 -7.254 1.00 97.19 97 VAL A CA 1
ATOM 725 C C . VAL A 1 97 ? 0.298 1.706 -6.367 1.00 97.19 97 VAL A C 1
ATOM 727 O O . VAL A 1 97 ? -0.282 0.656 -6.608 1.00 97.19 97 VAL A O 1
ATOM 730 N N . ALA A 1 98 ? 0.011 2.476 -5.322 1.00 96.44 98 ALA A N 1
ATOM 731 C CA . ALA A 1 98 ? -1.159 2.279 -4.485 1.00 96.44 98 ALA A CA 1
ATOM 732 C C . ALA A 1 98 ? -1.901 3.605 -4.358 1.00 96.44 98 ALA A C 1
ATOM 734 O O . ALA A 1 98 ? -1.269 4.665 -4.239 1.00 96.44 98 ALA A O 1
ATOM 735 N N . MET A 1 99 ? -3.222 3.524 -4.391 1.00 94.25 99 MET A N 1
ATOM 736 C CA . MET A 1 99 ? -4.144 4.632 -4.227 1.00 94.25 99 MET A CA 1
ATOM 737 C C . MET A 1 99 ? -5.002 4.374 -2.995 1.00 94.25 99 MET A C 1
ATOM 739 O O . MET A 1 99 ? -5.376 3.240 -2.725 1.00 94.25 99 MET A O 1
ATOM 743 N N . PHE A 1 100 ? -5.278 5.432 -2.242 1.00 92.06 100 PHE A N 1
ATOM 744 C CA . PHE A 1 100 ? -6.020 5.360 -0.991 1.00 92.06 100 PHE A CA 1
ATOM 745 C C . PHE A 1 100 ? -7.266 6.225 -1.120 1.00 92.06 100 PHE A C 1
ATOM 747 O O . PHE A 1 100 ? -7.146 7.420 -1.408 1.00 92.06 100 PHE A O 1
ATOM 754 N N . ASP A 1 101 ? -8.423 5.638 -0.851 1.00 89.62 101 ASP A N 1
ATOM 755 C CA . ASP A 1 101 ? -9.678 6.351 -0.666 1.00 89.62 101 ASP A CA 1
ATOM 756 C C . ASP A 1 101 ? -10.129 6.273 0.796 1.00 89.62 101 ASP A C 1
ATOM 758 O O . ASP A 1 101 ? -9.818 5.327 1.526 1.00 89.62 101 ASP A O 1
ATOM 762 N N . VAL A 1 102 ? -10.831 7.307 1.253 1.00 86.12 102 VAL A N 1
ATOM 763 C CA . VAL A 1 102 ? -11.316 7.38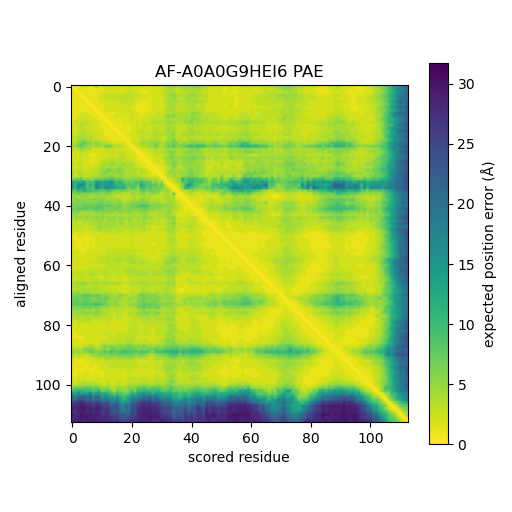1 2.630 1.00 86.12 102 VAL A CA 1
ATOM 764 C C . VAL A 1 102 ? -12.744 6.876 2.678 1.00 86.12 102 VAL A C 1
ATOM 766 O O . VAL A 1 102 ? -13.681 7.606 2.368 1.00 86.12 102 VAL A O 1
ATOM 769 N N . THR A 1 103 ? -12.914 5.658 3.176 1.00 79.06 103 THR A N 1
ATOM 770 C CA . THR A 1 103 ? -14.241 5.060 3.338 1.00 79.06 103 THR A CA 1
ATOM 771 C C . THR A 1 103 ? -14.925 5.547 4.616 1.00 79.06 103 THR A C 1
ATOM 773 O O . THR A 1 103 ? -16.147 5.697 4.651 1.00 79.06 103 THR A O 1
ATOM 776 N N . ARG A 1 104 ? -14.159 5.821 5.685 1.00 75.31 104 ARG A N 1
ATOM 777 C CA . ARG A 1 104 ? -14.688 6.405 6.929 1.00 75.31 104 ARG A CA 1
ATOM 778 C C . ARG A 1 104 ? -13.600 7.102 7.744 1.00 75.31 104 ARG A C 1
ATOM 780 O O . ARG A 1 104 ? -12.541 6.530 7.995 1.00 75.31 104 ARG A O 1
ATOM 787 N N . LEU A 1 105 ? -13.891 8.308 8.228 1.00 65.44 105 LEU A N 1
ATOM 788 C CA . LEU A 1 105 ? -13.093 8.974 9.259 1.00 65.44 105 LEU A CA 1
ATOM 789 C C . LEU A 1 105 ? -13.761 8.754 10.617 1.00 65.44 105 LEU A C 1
ATOM 791 O O . LEU A 1 105 ? -14.946 9.044 10.770 1.00 65.44 105 LEU A O 1
ATOM 795 N N . SER A 1 106 ? -13.011 8.261 11.597 1.00 57.75 106 SER A N 1
ATOM 796 C CA . SER A 1 106 ? -13.432 8.245 13.000 1.00 57.75 106 SER A CA 1
ATOM 797 C C . SER A 1 106 ? -12.558 9.223 13.777 1.00 57.75 106 SER A C 1
ATOM 799 O O . SER A 1 106 ? -11.376 8.973 14.002 1.00 57.75 106 SER A O 1
ATOM 801 N N . GLY A 1 107 ? -13.149 10.363 14.137 1.00 47.53 107 GLY A N 1
ATOM 802 C CA . GLY A 1 107 ? -12.496 11.418 14.903 1.00 47.53 107 GLY A CA 1
ATOM 803 C C . GLY A 1 107 ? -13.226 12.753 14.787 1.00 47.53 107 GLY A C 1
ATOM 804 O O . GLY A 1 107 ? -12.737 13.654 14.115 1.00 47.53 107 GLY A O 1
ATOM 805 N N . GLU A 1 108 ? -14.375 12.892 15.452 1.00 36.75 108 GLU A N 1
ATOM 806 C CA . GLU A 1 108 ? -14.684 14.189 16.058 1.00 36.75 108 GLU A CA 1
ATOM 807 C C . GLU A 1 108 ? -13.975 14.209 17.420 1.00 36.75 108 GLU A C 1
ATOM 809 O O . GLU A 1 108 ? -14.172 13.274 18.207 1.00 36.75 108 GLU A O 1
ATOM 814 N N . PRO A 1 109 ? -13.112 15.198 17.714 1.00 40.28 109 PRO A N 1
ATOM 815 C CA . PRO A 1 109 ? -12.615 15.382 19.070 1.00 40.28 109 PRO A CA 1
ATOM 816 C C . PRO A 1 109 ? -13.816 15.613 19.989 1.00 40.28 109 PRO A C 1
ATOM 818 O O . PRO A 1 109 ? -14.739 16.343 19.634 1.00 40.28 109 PRO A O 1
ATOM 821 N N . GLY A 1 110 ? -13.805 14.943 21.142 1.00 40.75 110 GLY A N 1
ATOM 822 C CA . GLY A 1 110 ? -14.926 14.864 22.069 1.00 40.75 110 GLY A CA 1
ATOM 823 C C . GLY A 1 110 ? -15.693 16.176 22.224 1.00 40.75 110 GLY A C 1
ATOM 824 O O . GLY A 1 110 ? -15.167 17.172 22.720 1.00 40.75 110 GLY A O 1
ATOM 825 N N . SER A 1 111 ? -16.972 16.133 21.853 1.00 39.22 111 SER A N 1
ATOM 826 C CA . SER A 1 111 ? -17.985 16.982 22.463 1.00 39.22 111 SER A CA 1
ATOM 827 C C . SER A 1 111 ? -18.098 16.547 23.925 1.00 39.22 111 SER A C 1
ATOM 829 O O . SER A 1 111 ? -18.858 15.646 24.275 1.00 39.22 111 SER A O 1
ATOM 831 N N . THR A 1 112 ? -17.247 17.123 24.770 1.00 44.72 112 THR A N 1
ATOM 832 C CA . THR A 1 112 ? -17.476 17.142 26.212 1.00 44.72 112 THR A CA 1
ATOM 833 C C . THR A 1 112 ? -18.487 18.252 26.468 1.00 44.72 112 THR A C 1
ATOM 835 O O . THR A 1 112 ? -18.151 19.434 26.385 1.00 44.72 112 THR A O 1
ATOM 838 N N . ILE A 1 113 ? -19.734 17.844 26.695 1.00 47.38 113 ILE A N 1
ATOM 839 C CA . ILE A 1 113 ? -20.729 18.604 27.466 1.00 47.38 113 ILE A CA 1
ATOM 840 C C . ILE A 1 113 ? -20.306 18.710 28.930 1.00 47.38 113 ILE A C 1
ATOM 842 O O . ILE A 1 113 ? -19.688 17.744 29.435 1.00 47.38 113 ILE A O 1
#

Secondary structure (DSSP, 8-state):
-EETTS-B----HHHHHHHS---TT--GGGHHHHHTEE-TTSPBPPGGGSHHHHHHHH---EEEEEEEEE-TTS-EEEEEEEEEEEE-GGG-EEEEEEEEEEEEEE-------

InterPro domains:
  IPR000014 PAS domain [cd00130] (3-95)
  IPR035965 PAS domain superfamily [SSF55785] (2-100)

Solvent-accessible surface area (backbone atoms only — not comparable to full-atom values): 6106 Å² total; per-residue (Å²): 56,27,34,61,82,34,26,26,76,47,76,56,74,65,53,26,68,72,41,71,56,75,64,73,64,44,40,42,80,48,56,21,78,65,29,39,32,18,34,87,89,68,44,77,39,55,29,72,72,35,49,44,32,30,3,40,79,68,62,36,73,45,70,73,44,62,35,28,29,47,44,95,87,70,46,40,33,37,31,30,29,33,11,33,49,34,64,48,84,92,72,42,74,52,11,16,37,54,48,80,45,82,76,41,83,51,78,78,80,79,87,77,128

Organism: NCBI:txid1440763

pLDDT: mean 86.36, std 13.89, range [36.75, 98.25]

Foldseek 3Di:
DAWLQQFAQDDDPVRCVVQVHDDGRDHLQCVQVSRVKAAPVRHRDHSCNPQQNCCRVVQDWDWQRWIWTQDPVRWIFIKGKTKGFDADPPRHTTGMDMDIDTPDTDDDDDPDD

Mean predicted aligned error: 5.96 Å

Sequence (113 aa):
MADIDGRIVFANARANVLLGCVRIGSGVEDYSCMHGLFTEDGRPYPSSDLPLSRAILRGETVFDVRLEVRRYDGTVSLLSVDAEPLYGAGGKQIGGVAMFDVTRLSGEPGSTI